Protein AF-A0A7J2YRR7-F1 (afdb_monomer)

Nearest PDB structures (foldseek):
  4fzb-assembly4_P  TM=6.331E-01  e=4.085E-02  Paramecium bursaria Chlorella virus 1
  4fzb-assembly1_D  TM=6.494E-01  e=2.734E-01  Paramecium bursaria Chlorella virus 1
  3wy7-assembly2_C  TM=3.948E-01  e=4.144E-01  Mycolicibacterium smegmatis MC2 155

Radius of gyration: 16.28 Å; Cα contacts (8 Å, |Δi|>4): 169; chains: 1; bounding box: 38×28×51 Å

Structure (mmCIF, N/CA/C/O backbone):
data_AF-A0A7J2YRR7-F1
#
_entry.id   AF-A0A7J2YRR7-F1
#
loop_
_atom_site.group_PDB
_atom_site.id
_atom_site.type_symbol
_atom_site.label_atom_id
_atom_site.label_alt_id
_atom_site.label_comp_id
_atom_site.label_asym_id
_atom_site.label_entity_id
_atom_site.label_seq_id
_atom_site.pdbx_PDB_ins_code
_atom_site.Cartn_x
_atom_site.Cartn_y
_atom_site.Cartn_z
_atom_site.occupancy
_atom_site.B_iso_or_equiv
_atom_site.auth_seq_id
_atom_site.auth_comp_id
_atom_site.auth_asym_id
_atom_site.auth_atom_id
_atom_site.pdbx_PDB_model_num
ATOM 1 N N . MET A 1 1 ? -5.768 -12.097 -30.760 1.00 80.81 1 MET A N 1
ATOM 2 C CA . MET A 1 1 ? -4.877 -11.901 -29.593 1.00 80.81 1 MET A CA 1
ATOM 3 C C . MET A 1 1 ? -5.439 -12.704 -28.423 1.00 80.81 1 MET A C 1
ATOM 5 O O . MET A 1 1 ? -6.639 -12.602 -28.204 1.00 80.81 1 MET A O 1
ATOM 9 N N . LYS A 1 2 ? -4.642 -13.536 -27.733 1.00 93.88 2 LYS A N 1
ATOM 10 C CA . LYS A 1 2 ? -5.091 -14.298 -26.547 1.00 93.88 2 LYS A CA 1
ATOM 11 C C . LYS A 1 2 ? -4.453 -13.690 -25.286 1.00 93.88 2 LYS A C 1
ATOM 13 O O . LYS A 1 2 ? -3.227 -13.615 -25.263 1.00 93.88 2 LYS A O 1
ATOM 18 N N . PRO A 1 3 ? -5.228 -13.232 -24.286 1.00 93.75 3 PRO A N 1
ATOM 19 C CA . PRO A 1 3 ? -4.669 -12.686 -23.052 1.00 93.75 3 PRO A CA 1
ATOM 20 C C . PRO A 1 3 ? -4.191 -13.800 -22.107 1.00 93.75 3 PRO A C 1
ATOM 22 O O . PRO A 1 3 ? -4.722 -14.911 -22.129 1.00 93.75 3 PRO A O 1
ATOM 25 N N . THR A 1 4 ? -3.225 -13.481 -21.245 1.00 95.31 4 THR A N 1
ATOM 26 C CA . THR A 1 4 ? -2.746 -14.343 -20.153 1.00 95.31 4 THR A CA 1
ATOM 27 C C . THR A 1 4 ? -2.669 -13.545 -18.856 1.00 95.31 4 THR A C 1
ATOM 29 O O . THR A 1 4 ? -2.409 -12.343 -18.882 1.00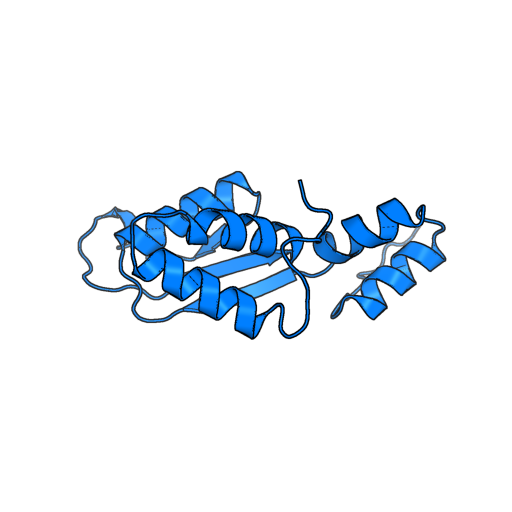 95.31 4 THR A O 1
ATOM 32 N N . VAL A 1 5 ? -2.869 -14.207 -17.716 1.00 95.56 5 VAL A N 1
ATOM 33 C CA . VAL A 1 5 ? -2.662 -13.586 -16.400 1.00 95.56 5 VAL A CA 1
ATOM 34 C C . VAL A 1 5 ? -1.163 -13.499 -16.120 1.00 95.56 5 VAL A C 1
ATOM 36 O O . VAL A 1 5 ? -0.458 -14.499 -16.236 1.00 95.56 5 VAL A O 1
ATOM 39 N N . LEU A 1 6 ? -0.688 -12.313 -15.735 1.00 95.06 6 LEU A N 1
ATOM 40 C CA . LEU A 1 6 ? 0.693 -12.081 -15.323 1.00 95.06 6 LEU A CA 1
ATOM 41 C C . LEU A 1 6 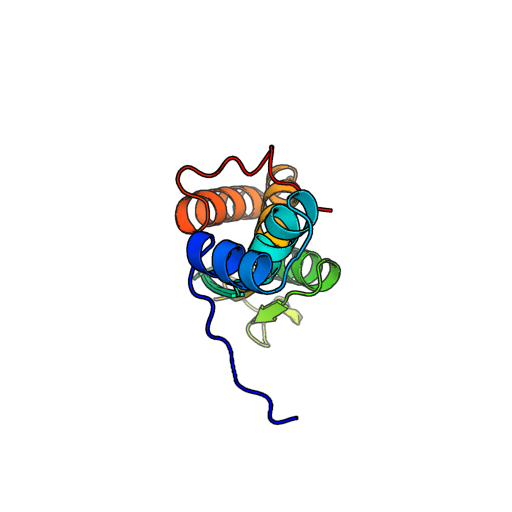? 0.755 -11.916 -13.800 1.00 95.06 6 LEU A C 1
ATOM 43 O O . LEU A 1 6 ? 0.254 -10.936 -13.251 1.00 95.06 6 LEU A O 1
ATOM 47 N N . ASN A 1 7 ? 1.362 -12.887 -13.118 1.00 95.00 7 ASN A N 1
ATOM 48 C CA . ASN A 1 7 ? 1.445 -12.921 -11.658 1.00 95.00 7 ASN A CA 1
ATOM 49 C C . ASN A 1 7 ? 2.723 -12.232 -11.169 1.00 95.00 7 ASN A C 1
ATOM 51 O O . ASN A 1 7 ? 3.775 -12.860 -11.065 1.00 95.00 7 ASN A O 1
ATOM 55 N N . ILE A 1 8 ? 2.631 -10.940 -10.859 1.00 95.44 8 ILE A N 1
ATOM 56 C CA . ILE A 1 8 ? 3.767 -10.139 -10.390 1.00 95.44 8 ILE A CA 1
ATOM 57 C C . ILE A 1 8 ? 3.834 -10.173 -8.862 1.00 95.44 8 ILE A C 1
ATOM 59 O O . ILE A 1 8 ? 2.942 -9.693 -8.161 1.00 95.44 8 ILE A O 1
ATOM 63 N N . THR A 1 9 ? 4.916 -10.740 -8.336 1.00 91.31 9 THR A N 1
ATOM 64 C CA . THR A 1 9 ? 5.106 -10.976 -6.900 1.00 91.31 9 THR A CA 1
ATOM 65 C C . THR A 1 9 ? 6.011 -9.956 -6.230 1.00 91.31 9 THR A C 1
ATOM 67 O O . THR A 1 9 ? 5.868 -9.742 -5.031 1.00 91.31 9 THR A O 1
ATOM 70 N N . ASP A 1 10 ? 6.904 -9.297 -6.964 1.00 93.06 10 ASP A N 1
ATOM 71 C CA . ASP A 1 10 ? 7.917 -8.390 -6.419 1.00 93.06 10 ASP A CA 1
ATOM 72 C C . ASP A 1 10 ? 8.344 -7.323 -7.441 1.00 93.06 10 ASP A C 1
ATOM 74 O O . ASP A 1 10 ? 7.969 -7.365 -8.616 1.00 93.06 10 ASP A O 1
ATOM 78 N N . LEU A 1 11 ? 9.096 -6.322 -6.964 1.00 92.75 11 LEU A N 1
ATOM 79 C CA . LEU A 1 11 ? 9.482 -5.150 -7.756 1.00 92.75 11 LEU A CA 1
ATOM 80 C C . LEU A 1 11 ? 10.429 -5.494 -8.902 1.00 92.75 11 LEU A C 1
ATOM 82 O O . LEU A 1 11 ? 10.292 -4.913 -9.976 1.00 92.75 11 LEU A O 1
ATOM 86 N N . ALA A 1 12 ? 11.345 -6.441 -8.702 1.00 93.88 12 ALA A N 1
ATOM 87 C CA . ALA A 1 12 ? 12.296 -6.835 -9.735 1.00 93.88 12 ALA A CA 1
ATOM 88 C C . ALA A 1 12 ? 11.572 -7.527 -10.898 1.00 93.88 12 ALA A C 1
ATOM 90 O O . ALA A 1 12 ? 11.816 -7.204 -12.066 1.00 93.88 12 ALA A O 1
ATOM 91 N N . HIS A 1 13 ? 10.619 -8.410 -10.590 1.00 95.88 13 HIS A N 1
ATOM 92 C CA . HIS A 1 13 ? 9.752 -9.030 -11.585 1.00 95.88 13 HIS A CA 1
ATOM 93 C C . HIS A 1 13 ? 8.903 -7.972 -12.310 1.00 95.88 13 HIS A C 1
ATOM 95 O O . HIS A 1 13 ? 8.881 -7.949 -13.539 1.00 95.88 13 HIS A O 1
ATOM 101 N N . ALA A 1 14 ? 8.289 -7.034 -11.580 1.00 96.88 14 ALA A N 1
ATOM 102 C CA . ALA A 1 14 ? 7.494 -5.958 -12.177 1.00 96.88 14 ALA A CA 1
ATOM 103 C C . ALA A 1 14 ? 8.307 -5.106 -13.168 1.00 96.88 14 ALA A C 1
ATOM 105 O O . ALA A 1 14 ? 7.881 -4.879 -14.301 1.00 96.88 14 ALA A O 1
ATOM 106 N N . GLN A 1 15 ? 9.497 -4.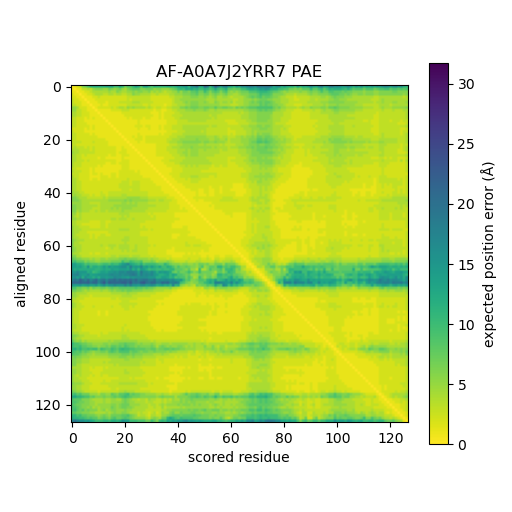660 -12.754 1.00 96.62 15 GLN A N 1
ATOM 107 C CA . GLN A 1 15 ? 10.405 -3.873 -13.589 1.00 96.62 15 GLN A CA 1
ATOM 108 C C . GLN A 1 15 ? 10.855 -4.655 -14.828 1.00 96.62 15 GLN A C 1
ATOM 110 O O . GLN A 1 15 ? 10.901 -4.092 -15.924 1.00 96.62 15 GLN A O 1
ATOM 115 N N . THR A 1 16 ? 11.146 -5.948 -14.666 1.00 97.38 16 THR A N 1
ATOM 116 C CA . THR A 1 16 ? 11.538 -6.838 -15.766 1.00 97.38 16 THR A CA 1
ATOM 117 C C . THR A 1 16 ? 10.437 -6.934 -16.821 1.00 97.38 16 THR A C 1
ATOM 119 O O . THR A 1 16 ? 10.703 -6.708 -18.001 1.00 97.38 16 THR A O 1
ATOM 122 N N . GLU A 1 17 ? 9.195 -7.204 -16.415 1.00 97.62 17 GLU A N 1
ATOM 123 C CA . GLU A 1 17 ? 8.061 -7.340 -17.341 1.00 97.62 17 GLU A CA 1
ATOM 124 C C . GLU A 1 17 ? 7.735 -6.031 -18.068 1.00 97.62 17 GLU A C 1
ATOM 126 O O . GLU A 1 17 ? 7.524 -6.029 -19.281 1.00 97.62 17 GLU A O 1
ATOM 131 N N . LEU A 1 18 ? 7.777 -4.900 -17.361 1.00 97.81 18 LEU A N 1
ATOM 132 C CA . LEU A 1 18 ? 7.565 -3.577 -17.959 1.00 97.81 18 LEU A CA 1
ATOM 133 C C . LEU A 1 18 ? 8.673 -3.215 -18.961 1.00 97.81 18 LEU A C 1
ATOM 135 O O . LEU A 1 18 ? 8.398 -2.682 -20.036 1.00 97.81 18 LEU A O 1
ATOM 139 N N . THR A 1 19 ? 9.927 -3.544 -18.644 1.00 97.81 19 THR A N 1
ATOM 140 C CA . THR A 1 19 ? 11.068 -3.283 -19.536 1.00 97.81 19 THR A CA 1
ATOM 141 C C . THR A 1 19 ? 11.002 -4.144 -20.797 1.00 97.81 19 THR A C 1
ATOM 143 O O . THR A 1 19 ? 11.272 -3.640 -21.886 1.00 97.81 19 THR A O 1
ATOM 146 N N . LYS A 1 20 ? 10.585 -5.415 -20.687 1.00 97.38 20 LYS A N 1
ATOM 147 C CA . LYS A 1 20 ? 10.446 -6.338 -21.833 1.00 97.38 20 LYS A CA 1
ATOM 148 C C . LYS A 1 20 ? 9.524 -5.807 -22.930 1.00 97.38 20 LYS A C 1
ATOM 150 O O . LYS A 1 20 ? 9.755 -6.094 -24.100 1.00 97.38 20 LYS A O 1
ATOM 155 N N . ILE A 1 21 ? 8.497 -5.041 -22.564 1.00 97.19 21 ILE A N 1
ATOM 156 C CA . ILE A 1 21 ? 7.547 -4.449 -23.517 1.00 97.19 21 ILE A CA 1
ATOM 157 C C . ILE A 1 21 ? 7.912 -3.009 -23.922 1.00 97.19 21 ILE A C 1
ATOM 159 O O . ILE A 1 21 ? 7.134 -2.352 -24.609 1.00 97.19 21 ILE A O 1
ATOM 163 N N . GLY A 1 22 ? 9.081 -2.508 -23.505 1.00 97.56 22 GLY A N 1
ATOM 164 C CA . GLY A 1 22 ? 9.596 -1.200 -23.912 1.00 97.56 22 GLY A CA 1
ATOM 165 C C . GLY A 1 22 ? 9.012 -0.003 -23.155 1.00 97.56 22 GLY A C 1
ATOM 166 O O . GLY A 1 22 ? 9.001 1.102 -23.698 1.00 97.56 22 GLY A O 1
ATOM 167 N N . VAL A 1 23 ? 8.525 -0.177 -21.918 1.00 97.94 23 VAL A N 1
ATOM 168 C CA . VAL A 1 23 ? 8.116 0.969 -21.084 1.00 97.94 23 VAL A CA 1
ATOM 169 C C . VAL A 1 23 ? 9.326 1.870 -20.809 1.00 97.94 23 VAL A C 1
ATOM 171 O O . VAL A 1 23 ? 10.415 1.397 -20.485 1.00 97.94 23 VAL A O 1
ATOM 174 N N . HIS A 1 24 ? 9.132 3.189 -20.919 1.00 97.44 24 HIS A N 1
ATOM 175 C CA . HIS A 1 24 ? 10.170 4.182 -20.634 1.00 97.44 24 HIS A CA 1
ATOM 176 C C . HIS A 1 24 ? 10.753 3.991 -19.216 1.00 97.44 24 HIS A C 1
ATOM 178 O O . HIS A 1 24 ? 9.966 3.800 -18.286 1.00 97.44 24 HIS A O 1
ATOM 184 N N . PRO A 1 25 ? 12.076 4.135 -18.988 1.00 94.75 25 PRO A N 1
ATOM 185 C CA . PRO A 1 25 ? 12.707 3.847 -17.693 1.00 94.75 25 PRO A CA 1
ATOM 186 C C . PRO A 1 25 ? 12.034 4.515 -16.485 1.00 94.75 25 PRO A C 1
ATOM 188 O O . PRO A 1 25 ? 11.770 3.865 -15.474 1.00 94.75 25 PRO A O 1
ATOM 191 N N . THR A 1 26 ? 11.672 5.796 -16.602 1.00 93.19 26 THR A N 1
ATOM 192 C CA . THR A 1 26 ? 10.922 6.513 -15.556 1.00 93.19 26 THR A CA 1
ATOM 193 C C . THR A 1 26 ? 9.548 5.886 -15.309 1.00 93.19 26 THR A C 1
ATOM 195 O O . THR A 1 26 ? 9.147 5.694 -14.163 1.00 93.19 26 THR A O 1
ATOM 198 N N . GLY A 1 27 ? 8.838 5.522 -16.381 1.00 95.12 27 GLY A N 1
ATOM 199 C CA . GLY A 1 27 ? 7.538 4.859 -16.303 1.00 95.12 27 GLY A CA 1
ATOM 200 C C . GLY A 1 27 ? 7.636 3.491 -15.636 1.00 95.12 27 GLY A C 1
ATOM 201 O O . GLY A 1 27 ? 6.793 3.171 -14.803 1.00 95.12 27 GLY A O 1
ATOM 202 N N . THR A 1 28 ? 8.699 2.733 -15.913 1.00 96.12 28 THR A N 1
ATOM 203 C CA . THR A 1 28 ? 8.966 1.434 -15.286 1.00 96.12 28 THR A CA 1
ATOM 204 C C . THR A 1 28 ? 9.054 1.550 -13.766 1.00 96.12 28 THR A C 1
ATOM 206 O O . THR A 1 28 ? 8.411 0.774 -13.064 1.00 96.12 28 THR A O 1
ATOM 209 N N . GLN A 1 29 ? 9.768 2.553 -13.243 1.00 92.19 29 GLN A N 1
ATOM 210 C CA . GLN A 1 29 ? 9.887 2.766 -11.793 1.00 92.19 29 GLN A CA 1
ATOM 211 C C . GLN A 1 29 ? 8.532 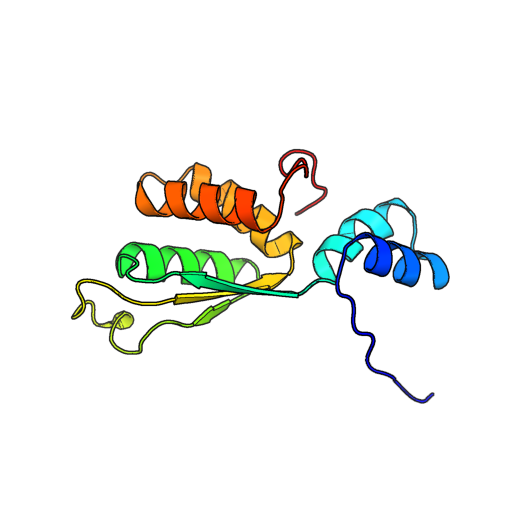3.058 -11.130 1.00 92.19 29 GLN A C 1
ATOM 213 O O . GLN A 1 29 ? 8.192 2.481 -10.099 1.00 92.19 29 GLN A O 1
ATOM 218 N N . ILE A 1 30 ? 7.726 3.916 -11.753 1.00 94.31 30 ILE A N 1
ATOM 219 C CA . ILE A 1 30 ? 6.400 4.298 -11.251 1.00 94.31 30 ILE A CA 1
ATOM 220 C C . ILE A 1 30 ? 5.422 3.117 -11.332 1.00 94.31 30 ILE A C 1
ATOM 222 O O . ILE A 1 30 ? 4.673 2.842 -10.391 1.00 94.31 30 ILE A O 1
ATOM 226 N N . MET A 1 31 ? 5.364 2.448 -12.484 1.00 96.12 31 MET A N 1
ATOM 227 C CA . MET A 1 31 ? 4.381 1.399 -12.758 1.00 96.12 31 MET A CA 1
ATOM 228 C C . MET A 1 31 ? 4.697 0.109 -12.003 1.00 96.12 31 MET A C 1
ATOM 230 O O . MET A 1 31 ? 3.763 -0.592 -11.617 1.00 96.12 31 MET A O 1
ATOM 234 N N . ALA A 1 32 ? 5.971 -0.169 -11.706 1.00 96.25 32 ALA A N 1
ATOM 235 C CA . ALA A 1 32 ? 6.361 -1.329 -10.909 1.00 96.25 32 ALA A CA 1
ATOM 236 C C . ALA A 1 32 ? 5.678 -1.341 -9.530 1.00 96.25 32 ALA A C 1
ATOM 238 O O . ALA A 1 32 ? 5.176 -2.376 -9.095 1.00 96.25 32 ALA A O 1
ATOM 239 N N . LEU A 1 33 ? 5.555 -0.178 -8.878 1.00 96.25 33 LEU A N 1
ATOM 240 C CA . LEU A 1 33 ? 4.850 -0.043 -7.595 1.00 96.25 33 LEU A CA 1
ATOM 241 C C . LEU A 1 33 ? 3.337 -0.296 -7.710 1.00 96.25 33 LEU A C 1
ATOM 243 O O . LEU A 1 33 ? 2.696 -0.704 -6.742 1.00 96.25 33 LEU A O 1
ATOM 247 N N . LYS A 1 34 ? 2.749 -0.055 -8.885 1.00 96.44 34 LYS A N 1
ATOM 248 C CA . LYS A 1 34 ? 1.314 -0.266 -9.148 1.00 96.44 34 LYS A CA 1
ATOM 249 C C . LYS A 1 34 ? 0.995 -1.715 -9.516 1.00 96.44 34 LYS A C 1
ATOM 251 O O . LYS A 1 34 ? -0.150 -2.132 -9.376 1.00 96.44 34 LYS A O 1
ATOM 256 N N . ALA A 1 35 ? 1.997 -2.470 -9.960 1.00 96.88 35 ALA A N 1
ATOM 257 C CA . ALA A 1 35 ? 1.857 -3.840 -10.439 1.00 96.88 35 ALA A CA 1
ATOM 258 C C . ALA A 1 35 ? 1.758 -4.892 -9.318 1.00 96.88 35 ALA A C 1
ATOM 260 O O . ALA A 1 35 ? 1.436 -6.045 -9.585 1.00 96.88 35 ALA A O 1
ATOM 261 N N . ILE A 1 36 ? 2.040 -4.513 -8.069 1.00 96.00 36 ILE A N 1
ATOM 262 C CA . ILE A 1 36 ? 2.132 -5.444 -6.941 1.00 96.00 36 ILE A CA 1
ATOM 263 C C . ILE A 1 36 ? 1.016 -5.149 -5.951 1.00 96.00 36 ILE A C 1
ATOM 265 O O . ILE A 1 36 ? 1.060 -4.131 -5.264 1.00 96.00 36 ILE A O 1
ATOM 269 N N . HIS A 1 37 ? 0.053 -6.064 -5.847 1.00 96.62 37 HIS A N 1
ATOM 270 C CA . HIS A 1 37 ? -1.038 -5.995 -4.878 1.00 96.62 37 HIS A CA 1
ATOM 271 C C . HIS A 1 37 ? -0.684 -6.725 -3.574 1.00 96.62 37 HIS A C 1
ATOM 273 O O . HIS A 1 37 ? -0.023 -7.773 -3.583 1.00 96.62 37 HIS A O 1
ATOM 279 N N . ARG A 1 38 ? -1.135 -6.185 -2.439 1.00 97.12 38 ARG A N 1
ATOM 280 C CA . ARG A 1 38 ? -0.984 -6.778 -1.106 1.00 97.12 38 ARG A CA 1
ATOM 281 C C . ARG A 1 38 ? -2.269 -6.654 -0.302 1.00 97.12 38 ARG A C 1
ATOM 283 O O . ARG A 1 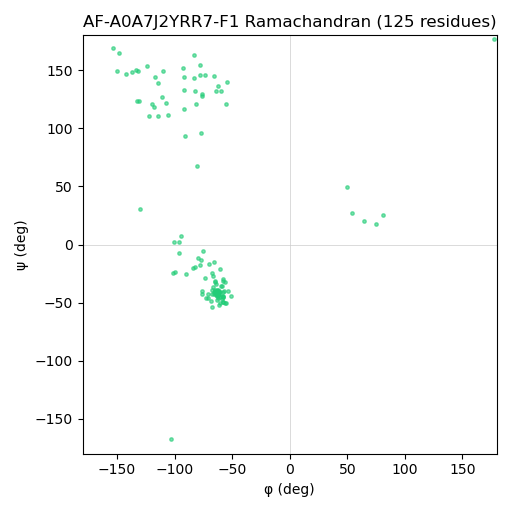38 ? -3.012 -5.690 -0.446 1.00 97.12 38 ARG A O 1
ATOM 290 N N . ASN A 1 39 ? -2.475 -7.652 0.553 1.00 98.06 39 ASN A N 1
ATOM 291 C CA . ASN A 1 39 ? -3.523 -7.691 1.562 1.00 98.06 39 ASN A CA 1
ATOM 292 C C . ASN A 1 39 ? -2.833 -7.762 2.926 1.00 98.06 39 ASN A C 1
ATOM 294 O O . ASN A 1 39 ? -2.096 -8.715 3.181 1.00 98.06 39 ASN A O 1
ATOM 298 N N . VAL A 1 40 ? -3.043 -6.767 3.787 1.00 98.38 40 VAL A N 1
ATOM 299 C CA . VAL A 1 40 ? -2.418 -6.693 5.117 1.00 98.38 40 VAL A CA 1
ATOM 300 C C . VAL A 1 40 ? -3.500 -6.684 6.184 1.00 98.38 40 VAL A C 1
ATOM 302 O O . VAL A 1 40 ? -4.350 -5.794 6.202 1.00 98.38 40 VAL A O 1
ATOM 305 N N . LYS A 1 41 ? -3.460 -7.674 7.078 1.00 98.31 41 LYS A N 1
ATOM 306 C CA . LYS A 1 41 ? -4.400 -7.800 8.190 1.00 98.31 41 LYS A CA 1
ATOM 307 C C . LYS A 1 41 ? -3.851 -7.111 9.439 1.00 98.31 41 LYS A C 1
ATOM 309 O O . LYS A 1 41 ? -2.714 -7.362 9.827 1.00 98.31 41 LYS A O 1
ATOM 314 N N . PHE A 1 42 ? -4.694 -6.321 10.094 1.00 97.62 42 PHE A N 1
ATOM 315 C CA . PHE A 1 42 ? -4.477 -5.840 11.457 1.00 97.62 42 PHE A CA 1
ATOM 316 C C . PHE A 1 42 ? -5.584 -6.375 12.359 1.00 97.62 42 PHE A C 1
ATOM 318 O O . PHE A 1 42 ? -6.733 -6.504 11.930 1.00 97.62 42 PHE A O 1
ATOM 325 N N . GLN A 1 43 ? -5.226 -6.695 13.598 1.00 95.50 43 GLN A N 1
ATOM 326 C CA . GLN A 1 43 ? -6.165 -7.177 14.605 1.00 95.50 43 GLN A CA 1
ATOM 327 C C . GLN A 1 43 ? -6.379 -6.131 15.685 1.00 95.50 43 GLN A C 1
ATOM 329 O O . GLN A 1 43 ? -5.462 -5.367 15.986 1.00 95.50 43 GLN A O 1
ATOM 334 N N . ALA A 1 44 ? -7.578 -6.126 16.266 1.00 93.75 44 ALA A N 1
ATOM 335 C CA . ALA A 1 44 ? -7.932 -5.257 17.387 1.00 93.75 44 ALA A CA 1
ATOM 336 C C . ALA A 1 44 ? -7.576 -3.766 17.165 1.00 93.75 44 ALA A C 1
ATOM 338 O O . ALA A 1 44 ? -6.971 -3.105 18.015 1.00 93.75 44 ALA A O 1
ATOM 339 N N . VAL A 1 45 ? -7.975 -3.222 16.015 1.00 94.75 45 VAL A N 1
ATOM 340 C CA . VAL A 1 45 ? -7.846 -1.800 15.672 1.00 94.75 45 VAL A CA 1
ATOM 341 C C . VAL A 1 45 ? -9.009 -1.016 16.274 1.00 94.75 45 VAL A C 1
ATOM 343 O O . VAL A 1 45 ? -10.136 -1.509 16.333 1.00 94.75 45 VAL A O 1
ATOM 346 N N . ASP A 1 46 ? -8.750 0.210 16.728 1.00 93.00 46 ASP A N 1
ATOM 347 C CA . ASP A 1 46 ? -9.814 1.137 17.119 1.00 93.00 46 ASP A CA 1
ATOM 348 C C . ASP A 1 46 ? -10.766 1.429 15.930 1.00 93.00 46 ASP A C 1
ATOM 350 O O . ASP A 1 46 ? -10.292 1.738 14.831 1.00 93.00 46 ASP A O 1
ATOM 354 N N . PRO A 1 47 ? -12.099 1.365 16.104 1.00 93.44 47 PRO A N 1
ATOM 355 C CA . PRO A 1 47 ? -13.054 1.595 15.016 1.00 93.44 47 PRO A CA 1
ATOM 356 C C . PRO A 1 47 ? -12.943 2.963 14.328 1.00 93.44 47 PRO A C 1
ATOM 358 O O . PRO A 1 47 ? -13.209 3.065 13.127 1.00 93.44 47 PRO A O 1
ATOM 361 N N . LYS A 1 48 ? -12.539 4.029 15.035 1.00 92.31 48 LYS A N 1
ATOM 362 C CA . LYS A 1 48 ? -12.339 5.351 14.413 1.00 92.31 48 LYS A CA 1
ATOM 363 C C . LYS A 1 48 ? -11.109 5.320 13.517 1.00 92.31 48 LYS A C 1
ATOM 365 O O . LYS A 1 48 ? -11.197 5.741 12.365 1.00 92.31 48 LYS A O 1
ATOM 370 N N . THR A 1 49 ? -10.005 4.753 14.000 1.00 94.88 49 THR A N 1
ATOM 371 C CA . THR A 1 49 ? -8.794 4.530 13.195 1.00 94.88 49 THR A CA 1
ATOM 372 C C . THR A 1 49 ? -9.088 3.666 11.969 1.00 94.88 49 THR A C 1
ATOM 374 O O . THR A 1 49 ? -8.696 4.014 10.856 1.00 94.88 49 THR A O 1
ATOM 377 N N . ALA A 1 50 ? -9.846 2.582 12.137 1.00 95.56 50 ALA A N 1
ATOM 378 C CA . ALA A 1 50 ? -10.268 1.711 11.045 1.00 95.56 50 ALA A CA 1
ATOM 379 C C . ALA A 1 50 ? -11.052 2.473 9.958 1.00 95.56 50 ALA A C 1
ATOM 381 O O . ALA A 1 50 ? -10.760 2.340 8.766 1.00 95.56 50 ALA A O 1
ATOM 382 N N . ASN A 1 51 ? -11.994 3.329 10.367 1.00 94.75 51 ASN A N 1
ATOM 383 C CA . ASN A 1 51 ? -12.742 4.191 9.453 1.00 94.75 51 ASN A CA 1
ATOM 384 C C . ASN A 1 51 ? -11.847 5.234 8.763 1.00 94.75 51 ASN A C 1
ATOM 386 O O . ASN A 1 51 ? -11.984 5.435 7.558 1.00 94.75 51 ASN A O 1
ATOM 390 N N . ILE A 1 52 ? -10.899 5.855 9.475 1.00 95.62 52 ILE A N 1
ATOM 391 C CA . ILE A 1 52 ? -9.926 6.785 8.874 1.00 95.62 52 ILE A CA 1
ATOM 392 C C . ILE A 1 52 ? -9.137 6.076 7.769 1.00 95.62 52 ILE A C 1
ATOM 394 O O . ILE A 1 52 ? -9.074 6.569 6.644 1.00 95.62 52 ILE A O 1
ATOM 398 N N . ILE A 1 53 ? -8.589 4.891 8.048 1.00 97.06 53 ILE A N 1
ATOM 399 C CA . ILE A 1 53 ? -7.797 4.135 7.066 1.00 97.06 53 ILE A CA 1
ATOM 400 C C . ILE A 1 53 ? -8.660 3.736 5.868 1.00 97.06 53 ILE A C 1
ATOM 402 O O . ILE A 1 53 ? -8.199 3.848 4.733 1.00 97.06 53 ILE A O 1
ATOM 406 N N . LYS A 1 54 ? -9.916 3.325 6.089 1.00 97.31 54 LYS A N 1
ATOM 407 C CA . LYS A 1 54 ? -10.870 3.045 5.004 1.00 97.31 54 LYS A CA 1
ATOM 408 C C . LYS A 1 54 ? -11.046 4.259 4.092 1.00 97.31 54 LYS A C 1
ATOM 410 O O . LYS A 1 54 ? -10.900 4.117 2.881 1.00 97.31 54 LYS A O 1
ATOM 415 N N . GLN A 1 55 ? -11.305 5.442 4.646 1.00 96.94 55 GLN A N 1
ATOM 416 C CA . GLN A 1 55 ? -11.480 6.665 3.851 1.00 96.94 55 GLN A CA 1
ATOM 417 C C . GLN A 1 55 ? -10.194 7.061 3.104 1.00 96.94 55 GLN A C 1
ATOM 419 O O . GLN A 1 55 ? -10.223 7.408 1.918 1.00 96.94 55 GLN A O 1
ATOM 424 N N . GLU A 1 56 ? -9.040 6.947 3.760 1.00 97.31 56 GLU A N 1
ATOM 425 C CA . GLU A 1 56 ? -7.747 7.224 3.131 1.00 97.31 56 GLU A CA 1
ATOM 426 C C . GLU A 1 56 ? -7.438 6.225 2.000 1.00 97.31 56 GLU A C 1
ATOM 428 O O . GLU A 1 56 ? -6.948 6.619 0.941 1.00 97.31 56 GLU A O 1
ATOM 433 N N . MET A 1 57 ? -7.768 4.944 2.157 1.00 97.75 57 MET A N 1
ATOM 434 C CA . MET A 1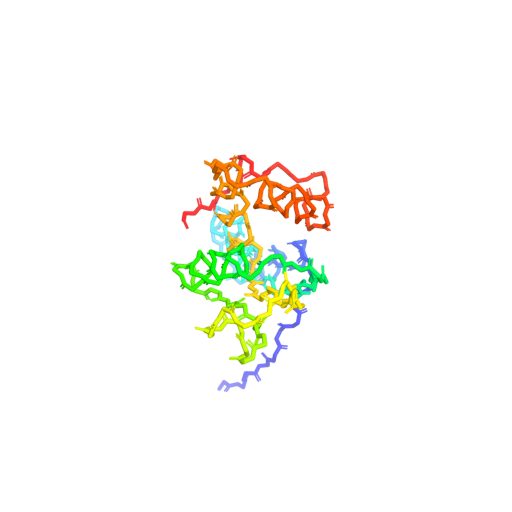 57 ? -7.564 3.946 1.103 1.00 97.75 57 MET A CA 1
ATOM 435 C C . MET A 1 57 ? -8.525 4.113 -0.072 1.00 97.75 57 MET A C 1
ATOM 437 O O . MET A 1 57 ? -8.071 4.080 -1.219 1.00 97.75 57 MET A O 1
ATOM 441 N N . LEU A 1 58 ? -9.810 4.377 0.188 1.00 97.88 58 LEU A N 1
ATOM 442 C CA . LEU A 1 58 ? -10.805 4.620 -0.862 1.00 97.88 58 LEU A CA 1
ATOM 443 C C . LEU A 1 58 ? -10.410 5.806 -1.749 1.00 97.88 58 LEU A C 1
ATOM 445 O O . LEU A 1 58 ? -10.432 5.697 -2.974 1.00 97.88 58 LEU A O 1
ATOM 449 N N . SER A 1 59 ? -9.949 6.912 -1.155 1.00 96.94 59 SER A N 1
ATOM 450 C CA . SER A 1 59 ? -9.485 8.084 -1.920 1.00 96.94 59 SER A CA 1
ATOM 451 C C . SER A 1 59 ? -8.227 7.821 -2.765 1.00 96.94 59 SER A C 1
ATOM 453 O O . SER A 1 59 ? -7.918 8.589 -3.677 1.00 96.94 59 SER A O 1
ATOM 455 N N . ARG A 1 60 ? -7.505 6.721 -2.506 1.00 96.81 60 ARG A N 1
ATOM 456 C CA . ARG A 1 60 ? -6.328 6.273 -3.275 1.00 96.81 60 ARG A CA 1
ATOM 457 C C . ARG A 1 60 ? -6.653 5.144 -4.258 1.00 96.81 60 ARG A C 1
ATOM 459 O O . ARG A 1 60 ? -5.747 4.671 -4.947 1.00 96.81 60 ARG A O 1
ATOM 466 N N . GLY A 1 61 ? -7.917 4.723 -4.344 1.00 96.69 61 GLY A N 1
ATOM 467 C CA . GLY A 1 61 ? -8.376 3.628 -5.201 1.00 96.69 61 GLY A CA 1
ATOM 468 C C . GLY A 1 61 ? -8.005 2.232 -4.692 1.00 96.69 61 GLY A C 1
ATOM 469 O O . GLY A 1 61 ? -7.961 1.295 -5.485 1.00 96.69 61 GLY A O 1
ATOM 470 N N . GLY A 1 62 ? -7.649 2.104 -3.414 1.00 97.62 62 GLY A N 1
ATOM 471 C CA . GLY A 1 62 ? -7.567 0.814 -2.732 1.00 97.62 62 GLY A CA 1
ATOM 472 C C . GLY A 1 62 ? -8.780 0.626 -1.825 1.00 97.62 62 GLY A C 1
ATOM 473 O O . GLY A 1 62 ? -9.742 1.391 -1.907 1.00 97.62 62 GLY A O 1
ATOM 474 N N . ASP A 1 63 ? -8.739 -0.371 -0.944 1.00 98.12 63 ASP A N 1
ATOM 475 C CA . ASP A 1 63 ? -9.862 -0.634 -0.049 1.00 98.12 63 ASP A CA 1
ATOM 476 C C . ASP A 1 63 ? -9.439 -1.208 1.314 1.00 98.12 63 ASP A C 1
ATOM 478 O O . ASP A 1 63 ? -8.305 -1.643 1.510 1.00 98.12 63 ASP A O 1
ATOM 482 N N . VAL A 1 64 ? -10.355 -1.188 2.282 1.00 98.12 64 VAL A N 1
ATOM 483 C CA . VAL A 1 64 ? -10.190 -1.825 3.594 1.00 98.12 64 VAL A CA 1
ATOM 484 C C . VAL A 1 64 ? -11.436 -2.636 3.932 1.00 98.12 64 VAL A C 1
ATOM 486 O O . VAL A 1 64 ? -12.540 -2.098 3.979 1.00 98.12 64 VAL A O 1
ATOM 489 N N . ALA A 1 65 ? -11.292 -3.928 4.204 1.00 97.31 65 ALA A N 1
ATOM 490 C CA . ALA A 1 65 ? -12.382 -4.722 4.756 1.00 97.31 65 ALA A CA 1
ATOM 491 C C . ALA A 1 65 ? -12.541 -4.400 6.249 1.00 97.31 65 ALA A C 1
ATOM 493 O O . ALA A 1 65 ? -11.564 -4.463 6.996 1.00 97.31 65 ALA A O 1
ATOM 494 N N . LEU A 1 66 ? -13.764 -4.062 6.659 1.00 93.81 66 LEU A N 1
ATOM 495 C CA . LEU A 1 66 ? -14.153 -3.750 8.036 1.00 93.81 66 LEU A CA 1
ATOM 496 C C . LEU A 1 66 ? -15.298 -4.679 8.460 1.00 93.81 66 LEU A C 1
ATOM 498 O O . LEU A 1 66 ? -16.078 -5.111 7.608 1.00 93.81 66 LEU A O 1
ATOM 502 N N . ALA A 1 67 ? -15.448 -4.942 9.760 1.00 89.06 67 ALA A N 1
ATOM 503 C CA . ALA A 1 67 ? -16.657 -5.588 10.267 1.00 89.06 67 ALA A CA 1
ATOM 504 C C . ALA A 1 67 ? -17.882 -4.672 10.073 1.00 89.06 67 ALA A C 1
ATOM 506 O O . ALA A 1 67 ? -17.788 -3.451 10.206 1.00 89.06 67 ALA A O 1
ATOM 507 N N . GLY A 1 68 ? -19.054 -5.252 9.788 1.00 82.38 68 GLY A N 1
ATOM 508 C CA . GLY A 1 68 ? -20.285 -4.481 9.547 1.00 82.38 68 GLY A CA 1
ATOM 509 C C . GLY A 1 68 ? -20.735 -3.624 10.740 1.00 82.38 68 GLY A C 1
ATOM 510 O O . GLY A 1 68 ? -21.451 -2.642 10.562 1.00 82.38 68 GLY A O 1
ATOM 511 N N . THR A 1 69 ? -20.281 -3.958 11.948 1.00 80.31 69 THR A N 1
ATOM 512 C CA . THR A 1 69 ? -20.562 -3.233 13.195 1.00 80.31 69 THR A CA 1
ATOM 513 C C . THR A 1 69 ? -19.732 -1.953 13.357 1.00 80.31 69 THR A C 1
ATOM 515 O O . THR A 1 69 ? -20.133 -1.047 14.087 1.00 80.31 69 THR A O 1
ATOM 518 N N . VAL A 1 70 ? -18.634 -1.791 12.606 1.00 80.25 70 VAL A N 1
ATOM 519 C CA . VAL A 1 70 ? -17.740 -0.616 12.687 1.00 80.25 70 VAL A CA 1
ATOM 520 C C . VAL A 1 70 ? -18.441 0.682 12.280 1.00 80.25 70 VAL A C 1
ATOM 522 O O . VAL A 1 70 ? -18.181 1.731 12.866 1.00 80.25 70 VAL A O 1
ATOM 525 N N . GLY A 1 71 ? -19.368 0.622 11.320 1.00 71.88 71 GLY A N 1
ATOM 526 C CA . GLY A 1 71 ? -20.156 1.786 10.899 1.00 71.88 71 GLY A CA 1
ATOM 527 C C . GLY A 1 71 ? -21.177 2.258 11.941 1.00 71.88 71 GLY A C 1
ATOM 528 O O . GLY A 1 71 ? -21.660 3.383 11.851 1.00 71.88 71 GLY A O 1
ATOM 529 N N . LYS A 1 72 ? -21.491 1.415 12.932 1.00 75.62 72 LYS A N 1
ATOM 530 C CA . LYS A 1 72 ? -22.434 1.723 14.016 1.00 75.62 72 LYS A CA 1
ATOM 531 C C . LYS A 1 72 ? -21.747 2.217 15.291 1.00 75.62 72 LYS A C 1
ATOM 533 O O . LYS A 1 72 ? -22.434 2.631 16.214 1.00 75.62 72 LYS A O 1
ATOM 538 N N . PHE A 1 73 ? -20.411 2.180 15.344 1.00 73.75 73 PHE A N 1
ATOM 539 C CA . PHE A 1 73 ? -19.612 2.510 16.535 1.00 73.75 73 PHE A CA 1
ATOM 540 C C . PHE A 1 73 ? -20.005 1.712 17.796 1.00 73.75 73 PHE A C 1
ATOM 542 O O . PHE A 1 73 ? -19.800 2.176 18.913 1.00 73.75 73 PHE A O 1
ATOM 549 N N . GLU A 1 74 ? -20.560 0.511 17.615 1.00 74.50 74 GLU A N 1
ATOM 550 C CA . GLU A 1 74 ? -20.988 -0.379 18.707 1.00 74.50 74 GLU A CA 1
ATOM 551 C C . GLU A 1 74 ? -19.817 -1.199 19.284 1.00 74.50 74 GLU A C 1
ATOM 553 O O . GLU A 1 74 ? -19.893 -1.688 20.407 1.00 74.50 74 GLU A O 1
ATOM 558 N N . GLU A 1 75 ? -18.718 -1.328 18.534 1.00 71.88 75 GLU A N 1
ATOM 559 C CA . GLU A 1 75 ? -17.540 -2.111 18.918 1.00 71.88 75 GLU A CA 1
ATOM 560 C C . GLU A 1 75 ? -16.487 -1.268 19.637 1.00 71.88 75 GLU A C 1
ATOM 562 O O . GLU A 1 75 ? -16.305 -0.086 19.347 1.00 71.88 75 GLU A O 1
ATOM 567 N N . THR A 1 76 ? -15.700 -1.905 20.504 1.00 80.56 76 THR A N 1
ATOM 568 C CA . THR A 1 76 ? -14.491 -1.287 21.077 1.00 80.56 76 THR A CA 1
ATOM 569 C C . THR A 1 76 ? -13.246 -1.552 20.231 1.00 80.56 76 THR A C 1
ATOM 571 O O . THR A 1 76 ? -12.303 -0.760 20.276 1.00 80.56 76 THR A O 1
ATOM 574 N N . LYS A 1 77 ? -13.230 -2.645 19.452 1.00 90.56 77 LYS A N 1
ATOM 575 C CA . LYS A 1 77 ? -12.110 -3.099 18.614 1.00 90.56 77 LYS A CA 1
ATOM 576 C C . LYS A 1 77 ? -12.608 -3.861 17.381 1.00 90.56 77 LYS A C 1
ATOM 578 O O . LYS A 1 77 ? -13.630 -4.530 17.443 1.00 90.56 77 LYS A O 1
ATOM 583 N N . THR A 1 78 ? -11.869 -3.793 16.274 1.00 93.44 78 THR A N 1
ATOM 584 C CA . THR A 1 78 ? -12.184 -4.516 15.028 1.00 93.44 78 THR A CA 1
ATOM 585 C C . THR A 1 78 ? -10.926 -5.038 14.341 1.00 93.44 78 THR A C 1
ATOM 587 O O . THR A 1 78 ? -9.883 -4.388 14.345 1.00 93.44 78 THR A O 1
ATOM 590 N N . ASP A 1 79 ? -11.033 -6.187 13.683 1.00 95.12 79 ASP A N 1
ATOM 591 C CA . ASP A 1 79 ? -10.041 -6.615 12.696 1.00 95.12 79 ASP A CA 1
ATOM 592 C C . ASP A 1 79 ? -10.279 -5.859 11.380 1.00 95.12 79 ASP A C 1
ATOM 594 O O . ASP A 1 79 ? -11.427 -5.573 11.022 1.00 95.12 79 ASP A O 1
ATOM 598 N N . ILE A 1 80 ? -9.201 -5.543 10.657 1.00 97.06 80 ILE A N 1
ATOM 599 C CA . ILE A 1 80 ? -9.268 -4.916 9.331 1.00 97.06 80 ILE A CA 1
ATOM 600 C C . ILE A 1 80 ? -8.327 -5.612 8.347 1.00 97.06 80 ILE A C 1
ATOM 602 O O . ILE A 1 80 ? -7.271 -6.115 8.738 1.00 97.06 80 ILE A O 1
ATOM 606 N N . ILE A 1 81 ? -8.680 -5.609 7.060 1.00 98.50 81 ILE A N 1
ATOM 607 C CA . ILE A 1 81 ? -7.782 -6.039 5.976 1.00 98.50 81 ILE A CA 1
ATOM 608 C C . ILE A 1 81 ? -7.621 -4.882 5.003 1.00 98.50 81 ILE A C 1
ATOM 610 O O . ILE A 1 81 ? -8.560 -4.539 4.294 1.00 98.50 81 ILE A O 1
ATOM 614 N N . ILE A 1 82 ? -6.432 -4.291 4.961 1.00 98.56 82 ILE A N 1
ATOM 615 C CA . ILE A 1 82 ? -6.076 -3.249 3.998 1.00 98.56 82 ILE A CA 1
ATOM 616 C C . ILE A 1 82 ? -5.681 -3.936 2.690 1.00 98.56 82 ILE A C 1
ATOM 618 O O . ILE A 1 82 ? -4.898 -4.885 2.725 1.00 98.56 82 ILE A O 1
ATOM 622 N N . MET A 1 83 ? -6.208 -3.470 1.561 1.00 98.62 83 MET A N 1
ATOM 623 C CA . MET A 1 83 ? -6.025 -4.051 0.230 1.00 98.62 83 MET A CA 1
ATOM 624 C C . MET A 1 83 ? -5.618 -2.956 -0.756 1.00 98.62 83 MET A C 1
ATOM 626 O O . MET A 1 83 ? -6.318 -1.953 -0.909 1.00 98.62 83 MET A O 1
ATOM 630 N N . GLY A 1 84 ? -4.486 -3.130 -1.430 1.00 98.06 84 GLY A N 1
ATOM 631 C CA . GLY A 1 84 ? -4.040 -2.177 -2.443 1.00 98.06 84 GLY A CA 1
ATOM 632 C C . GLY A 1 84 ? -2.691 -2.520 -3.054 1.00 98.06 84 GLY A C 1
ATOM 633 O O . GLY A 1 84 ? -2.029 -3.486 -2.667 1.00 98.06 84 GLY A O 1
ATOM 634 N N . ASN A 1 85 ? -2.268 -1.715 -4.025 1.00 97.56 85 ASN A N 1
ATOM 635 C CA . ASN A 1 85 ? -0.922 -1.802 -4.583 1.00 97.56 85 ASN A CA 1
ATOM 636 C C . ASN A 1 85 ? 0.112 -1.036 -3.742 1.00 97.56 85 ASN A C 1
ATOM 638 O O . ASN A 1 85 ? -0.237 -0.183 -2.922 1.00 97.56 85 ASN A O 1
ATOM 642 N N . LEU A 1 86 ? 1.401 -1.318 -3.946 1.00 96.94 86 LEU A N 1
ATOM 643 C CA . LEU A 1 86 ? 2.471 -0.678 -3.171 1.00 96.94 86 LEU A CA 1
ATOM 644 C C . LEU A 1 86 ? 2.469 0.854 -3.300 1.00 96.94 86 LEU A C 1
ATOM 646 O O . LEU A 1 86 ? 2.709 1.539 -2.308 1.00 96.94 86 LEU A O 1
ATOM 650 N N . ALA A 1 87 ? 2.132 1.412 -4.469 1.00 97.25 87 ALA A N 1
ATOM 651 C CA . ALA A 1 87 ? 2.026 2.866 -4.628 1.00 97.25 87 ALA A CA 1
ATOM 652 C C . ALA A 1 87 ? 0.940 3.475 -3.717 1.00 97.25 87 ALA A C 1
ATOM 654 O O . ALA A 1 87 ? 1.149 4.532 -3.117 1.00 97.25 87 ALA A O 1
ATOM 655 N N . GLN A 1 88 ? -0.202 2.800 -3.565 1.00 98.00 88 GLN A N 1
ATOM 656 C CA . GLN A 1 88 ? -1.276 3.213 -2.655 1.00 98.00 88 GLN A CA 1
ATOM 657 C C . GLN A 1 88 ? -0.837 3.129 -1.192 1.00 98.00 88 GLN A C 1
ATOM 659 O O . GLN A 1 88 ? -1.076 4.074 -0.439 1.00 98.00 88 GLN A O 1
ATOM 664 N N . TYR A 1 89 ? -0.136 2.058 -0.806 1.00 98.00 89 TYR A N 1
ATOM 665 C CA . TYR A 1 89 ? 0.409 1.924 0.547 1.00 98.00 89 TYR A CA 1
ATOM 666 C C . TYR A 1 89 ? 1.409 3.027 0.889 1.00 98.00 89 TYR A C 1
ATOM 668 O O . TYR A 1 89 ? 1.316 3.596 1.972 1.00 98.00 89 TYR A O 1
ATOM 676 N N . ILE A 1 90 ? 2.317 3.394 -0.022 1.00 97.31 90 ILE A N 1
ATOM 677 C CA . ILE A 1 90 ? 3.262 4.497 0.219 1.00 97.31 90 ILE A CA 1
ATOM 678 C C . ILE A 1 90 ? 2.498 5.800 0.488 1.00 97.31 90 ILE A C 1
ATOM 680 O O . ILE A 1 90 ? 2.769 6.495 1.468 1.00 97.31 90 ILE A O 1
ATOM 684 N N . ARG A 1 91 ? 1.493 6.117 -0.339 1.00 97.31 91 ARG A N 1
ATOM 685 C CA . ARG A 1 91 ? 0.657 7.318 -0.165 1.00 97.31 91 ARG A CA 1
ATOM 686 C C . ARG A 1 91 ? -0.182 7.274 1.114 1.00 97.31 91 ARG A C 1
ATOM 688 O O . ARG A 1 91 ? -0.484 8.329 1.676 1.00 97.31 91 ARG A O 1
ATOM 695 N N . LEU A 1 92 ? -0.610 6.090 1.553 1.00 97.62 92 LEU A N 1
ATOM 696 C CA . LEU A 1 92 ? -1.294 5.901 2.832 1.00 97.62 92 LEU A CA 1
ATOM 697 C C . LEU A 1 92 ? -0.326 6.181 3.988 1.00 97.62 92 LEU A C 1
ATOM 699 O O . LEU A 1 92 ? -0.620 7.034 4.820 1.00 97.62 92 LEU A O 1
ATOM 703 N N . ILE A 1 93 ? 0.839 5.528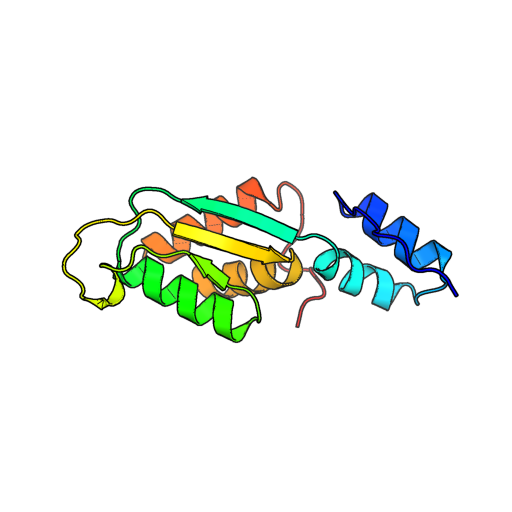 4.004 1.00 97.25 93 ILE A N 1
ATOM 704 C CA . ILE A 1 93 ? 1.864 5.674 5.049 1.00 97.25 93 ILE A CA 1
ATOM 705 C C . ILE A 1 93 ? 2.259 7.143 5.206 1.00 97.25 93 ILE A C 1
ATOM 707 O O . ILE A 1 93 ? 2.197 7.670 6.318 1.00 97.25 93 ILE A O 1
ATOM 711 N N . LYS A 1 94 ? 2.586 7.827 4.098 1.00 95.25 94 LYS A N 1
ATOM 712 C CA . LYS A 1 94 ? 2.936 9.256 4.114 1.00 95.25 94 LYS A CA 1
ATOM 713 C C . LYS A 1 94 ? 1.857 10.093 4.794 1.00 95.25 94 LYS A C 1
ATOM 715 O O . LYS A 1 94 ? 2.183 10.976 5.571 1.00 95.25 94 LYS A O 1
ATOM 720 N N . LYS A 1 95 ? 0.574 9.801 4.560 1.00 95.31 95 LYS A N 1
ATOM 721 C CA . LYS A 1 95 ? -0.530 10.546 5.177 1.00 95.31 95 LYS A CA 1
ATOM 722 C C . LYS A 1 95 ? -0.751 10.187 6.644 1.00 95.31 95 LYS A C 1
ATOM 724 O O . LYS A 1 95 ? -0.972 11.089 7.447 1.00 95.31 95 LYS A O 1
ATOM 729 N N . LEU A 1 96 ? -0.696 8.902 6.994 1.00 95.50 96 LEU A N 1
ATOM 730 C CA . LEU A 1 96 ? -0.929 8.432 8.360 1.00 95.50 96 LEU A CA 1
ATOM 731 C C . LEU A 1 96 ? 0.141 8.929 9.343 1.00 95.50 96 LEU A C 1
ATOM 733 O O . LEU A 1 96 ? -0.196 9.218 10.487 1.00 95.50 96 LEU A O 1
ATOM 737 N N . LYS A 1 97 ? 1.389 9.124 8.892 1.00 92.06 97 LYS A N 1
ATOM 738 C CA . LYS A 1 97 ? 2.460 9.732 9.705 1.00 92.06 97 LYS A CA 1
ATOM 739 C C . LYS A 1 97 ? 2.121 11.135 10.228 1.00 92.06 97 LYS A C 1
ATOM 741 O O . LYS A 1 97 ? 2.593 11.505 11.295 1.00 92.06 97 LYS A O 1
ATOM 746 N N . PHE A 1 98 ? 1.305 11.903 9.503 1.00 90.88 98 PHE A N 1
ATOM 747 C CA . PHE A 1 98 ? 0.898 13.260 9.895 1.00 90.88 98 PHE A CA 1
ATOM 748 C C . PHE A 1 98 ? -0.453 13.311 10.620 1.00 90.88 98 PHE A C 1
ATOM 750 O O . PHE A 1 98 ? -0.936 14.397 10.938 1.00 90.88 98 PHE A O 1
ATOM 757 N N . GLN A 1 99 ? -1.098 12.166 10.861 1.00 88.81 99 GLN A N 1
ATOM 758 C CA . GLN A 1 99 ? -2.340 12.124 11.629 1.00 88.81 99 GLN A CA 1
ATOM 759 C C . GLN A 1 99 ? -2.053 12.353 13.116 1.00 88.81 99 GLN A C 1
ATOM 761 O O . GLN A 1 99 ? -1.036 11.906 13.643 1.00 88.81 99 GLN A O 1
ATOM 766 N N . THR A 1 100 ? -2.976 13.015 13.811 1.00 88.88 100 THR A N 1
ATOM 767 C CA . THR A 1 100 ? -2.874 13.273 15.258 1.00 88.88 100 THR A CA 1
ATOM 768 C C . THR A 1 100 ? -3.217 12.050 16.114 1.00 88.88 100 THR A C 1
ATOM 770 O O . THR A 1 100 ? -2.933 12.039 17.308 1.00 88.88 100 THR A O 1
ATOM 773 N N . TYR A 1 101 ? -3.813 11.015 15.517 1.00 91.06 101 TYR A N 1
ATOM 774 C CA . TYR A 1 101 ? -4.187 9.771 16.188 1.00 91.06 101 TYR A CA 1
ATOM 775 C C . TYR A 1 101 ? -2.980 8.818 16.307 1.00 91.06 101 TYR A C 1
ATOM 777 O O . TYR A 1 101 ? -2.448 8.410 15.271 1.00 91.06 101 TYR A O 1
ATOM 785 N N . PRO A 1 102 ? -2.570 8.403 17.524 1.00 91.44 102 PRO A N 1
ATOM 786 C CA . PRO A 1 102 ? -1.406 7.528 17.719 1.00 91.44 102 PRO A CA 1
ATOM 787 C C . PRO A 1 102 ? -1.502 6.186 16.982 1.00 91.44 102 PRO A C 1
ATOM 789 O O . PRO A 1 102 ? -0.541 5.762 16.344 1.00 91.44 102 PRO A O 1
ATOM 792 N N . ASP A 1 103 ? -2.679 5.553 16.983 1.00 93.00 103 ASP A N 1
ATOM 793 C CA . ASP A 1 103 ? -2.906 4.280 16.288 1.00 93.00 103 ASP A CA 1
ATOM 794 C C . ASP A 1 103 ? -2.650 4.392 14.773 1.00 93.00 103 ASP A C 1
ATOM 796 O O . ASP A 1 103 ? -2.100 3.473 14.167 1.00 93.00 103 ASP A O 1
ATOM 800 N N . CYS A 1 104 ? -2.986 5.532 14.151 1.00 95.81 104 CYS A N 1
ATOM 801 C CA . CYS A 1 104 ? -2.680 5.785 12.740 1.00 95.81 104 CYS A CA 1
ATOM 802 C C . CYS A 1 104 ? -1.168 5.807 12.493 1.00 95.81 104 CYS A C 1
ATOM 804 O O . CYS A 1 104 ? -0.695 5.203 11.528 1.00 95.81 104 CYS A O 1
ATOM 806 N N . GLN A 1 105 ? -0.410 6.479 13.364 1.00 95.94 105 GLN A N 1
ATOM 807 C CA . GLN A 1 105 ? 1.048 6.552 13.259 1.00 95.94 105 GLN A CA 1
ATOM 808 C C . GLN A 1 105 ? 1.677 5.166 13.440 1.00 95.94 105 GLN A C 1
ATOM 810 O O . GLN A 1 105 ? 2.525 4.770 12.640 1.00 95.94 105 GLN A O 1
ATOM 815 N N . GLN A 1 106 ? 1.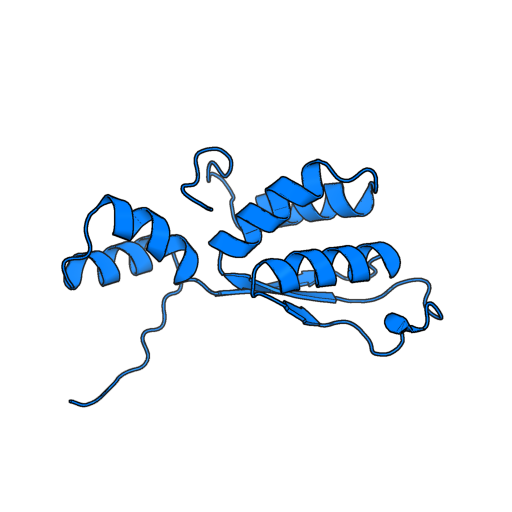205 4.388 14.420 1.00 96.44 106 GLN A N 1
ATOM 816 C CA . GLN A 1 106 ? 1.687 3.025 14.646 1.00 96.44 106 GLN A CA 1
ATOM 817 C C . GLN A 1 106 ? 1.404 2.111 13.447 1.00 96.44 106 GLN A C 1
ATOM 819 O O . GLN A 1 106 ? 2.275 1.354 13.021 1.00 96.44 106 GLN A O 1
ATOM 824 N N . ILE A 1 107 ? 0.210 2.202 12.856 1.00 97.31 107 ILE A N 1
ATOM 825 C CA . ILE A 1 107 ? -0.125 1.448 11.642 1.00 97.31 107 ILE A CA 1
ATOM 826 C C . ILE A 1 107 ? 0.784 1.858 10.478 1.00 97.31 107 ILE A C 1
ATOM 828 O O . ILE A 1 107 ? 1.237 0.98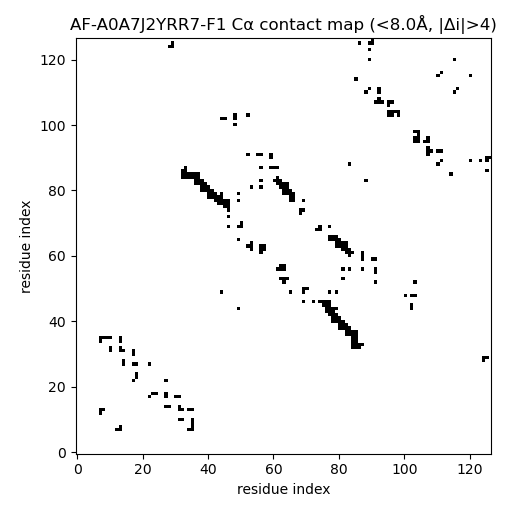9 9.734 1.00 97.31 107 ILE A O 1
ATOM 832 N N . ALA A 1 108 ? 1.103 3.148 10.336 1.00 97.19 108 ALA A N 1
ATOM 833 C CA . ALA A 1 108 ? 2.035 3.624 9.317 1.00 97.19 108 ALA A CA 1
ATOM 834 C C . ALA A 1 108 ? 3.433 3.003 9.476 1.00 97.19 108 ALA A C 1
ATOM 836 O O . ALA A 1 108 ? 4.006 2.544 8.487 1.00 97.19 108 ALA A O 1
ATOM 837 N N . VAL A 1 109 ? 3.951 2.950 10.709 1.00 96.44 109 VAL A N 1
ATOM 838 C CA . VAL A 1 109 ? 5.237 2.312 11.035 1.00 96.44 109 VAL A CA 1
ATOM 839 C C . VAL A 1 109 ? 5.198 0.823 10.692 1.00 96.44 109 VAL A C 1
ATOM 841 O O . VAL A 1 109 ? 6.026 0.362 9.909 1.00 96.44 109 VAL A O 1
ATOM 844 N N . ASN A 1 110 ? 4.184 0.095 11.169 1.00 97.44 110 ASN A N 1
ATOM 845 C CA . ASN A 1 110 ? 4.056 -1.346 10.927 1.00 97.44 110 ASN A CA 1
ATOM 846 C C . ASN A 1 110 ? 3.949 -1.672 9.427 1.00 97.44 110 ASN A C 1
ATOM 848 O O . ASN A 1 110 ? 4.552 -2.632 8.950 1.00 97.44 110 ASN A O 1
ATOM 852 N N . LEU A 1 111 ? 3.197 -0.870 8.661 1.00 97.88 111 LEU A N 1
ATOM 853 C CA . LEU A 1 111 ? 3.100 -1.018 7.206 1.00 97.88 111 LEU A CA 1
ATOM 854 C C . LEU A 1 111 ? 4.442 -0.762 6.516 1.00 97.88 111 LEU A C 1
ATOM 856 O O . LEU A 1 111 ? 4.803 -1.501 5.599 1.00 97.88 111 LEU A O 1
ATOM 860 N N . GLN A 1 112 ? 5.171 0.273 6.940 1.00 97.12 112 GLN A N 1
ATOM 861 C CA . GLN A 1 112 ? 6.481 0.600 6.385 1.00 97.12 112 GLN A CA 1
ATOM 862 C C . GLN A 1 112 ? 7.489 -0.527 6.644 1.00 97.12 112 GLN A C 1
ATOM 864 O O . GLN A 1 112 ? 8.159 -0.969 5.713 1.00 97.12 112 GLN A O 1
ATOM 869 N N . GLU A 1 113 ? 7.562 -1.031 7.875 1.00 96.38 113 GLU A N 1
ATOM 870 C CA . GLU A 1 113 ? 8.460 -2.130 8.243 1.00 96.38 113 GLU A CA 1
ATOM 871 C C . GLU A 1 113 ? 8.124 -3.431 7.506 1.00 96.38 113 GLU A C 1
ATOM 873 O O . GLU A 1 113 ? 9.029 -4.134 7.051 1.00 96.38 113 GLU A O 1
ATOM 878 N N . LEU A 1 114 ? 6.832 -3.740 7.353 1.00 96.88 114 LEU A N 1
ATOM 879 C CA . LEU A 1 114 ? 6.376 -4.975 6.718 1.00 96.88 114 LEU A CA 1
ATOM 880 C C . LEU A 1 114 ? 6.574 -4.972 5.197 1.00 96.88 114 LEU A C 1
ATOM 882 O O . LEU A 1 114 ? 7.016 -5.971 4.632 1.00 96.88 114 LEU A O 1
ATOM 886 N N . LEU A 1 115 ? 6.199 -3.882 4.521 1.00 96.00 115 LEU A N 1
ATOM 887 C CA . LEU A 1 115 ? 6.120 -3.837 3.055 1.00 96.00 115 LEU A CA 1
ATOM 888 C C . LEU A 1 115 ? 7.334 -3.178 2.393 1.00 96.00 115 LEU A C 1
ATOM 890 O O . LEU A 1 115 ? 7.601 -3.442 1.222 1.00 96.00 115 LEU A O 1
ATOM 894 N N . PHE A 1 116 ? 8.051 -2.322 3.120 1.00 95.00 116 PHE A N 1
ATOM 895 C CA . PHE A 1 116 ? 9.071 -1.425 2.570 1.00 95.00 116 PHE A CA 1
ATOM 896 C C . PHE A 1 116 ? 10.388 -1.500 3.349 1.00 95.00 116 PHE A C 1
ATOM 898 O O . PHE A 1 116 ? 11.135 -0.524 3.424 1.00 95.00 116 PHE A O 1
ATOM 905 N N . LYS A 1 117 ? 10.706 -2.669 3.920 1.00 88.81 117 LYS A N 1
ATOM 906 C CA . LYS A 1 117 ? 11.999 -2.906 4.570 1.00 88.81 117 LYS A CA 1
ATOM 907 C C . LYS A 1 117 ? 13.135 -2.602 3.585 1.00 88.81 117 LYS A C 1
ATOM 909 O O . LYS A 1 117 ? 13.219 -3.224 2.530 1.00 88.81 117 LYS A O 1
ATOM 914 N N . ASN A 1 118 ? 14.007 -1.659 3.945 1.00 87.38 118 ASN A N 1
ATOM 915 C CA . ASN A 1 118 ? 15.109 -1.150 3.112 1.00 87.38 118 ASN A CA 1
ATOM 916 C C . ASN A 1 118 ? 14.680 -0.409 1.829 1.00 87.38 118 ASN A C 1
ATOM 918 O O . ASN A 1 118 ? 15.481 -0.281 0.905 1.00 87.38 118 ASN A O 1
ATOM 922 N N . TYR A 1 119 ? 13.442 0.078 1.754 1.00 88.88 119 TYR A N 1
ATOM 923 C CA . TYR A 1 119 ? 12.961 0.891 0.641 1.00 88.88 119 TYR A CA 1
ATOM 924 C C . TYR A 1 119 ? 12.730 2.334 1.101 1.00 88.88 119 TYR A C 1
ATOM 926 O O . TYR A 1 119 ? 12.021 2.578 2.079 1.00 88.88 119 TYR A O 1
ATOM 934 N N . ASP A 1 120 ? 13.318 3.295 0.387 1.00 90.31 120 ASP A N 1
ATOM 935 C CA . ASP A 1 120 ? 13.112 4.716 0.664 1.00 90.31 120 ASP A CA 1
ATOM 936 C C . ASP A 1 120 ? 11.748 5.165 0.126 1.00 90.31 120 ASP A C 1
ATOM 938 O O . ASP A 1 120 ? 11.570 5.488 -1.051 1.00 90.31 120 ASP A O 1
ATOM 942 N N . ILE A 1 121 ? 10.759 5.166 1.017 1.00 91.44 121 ILE A N 1
ATOM 943 C CA . ILE A 1 121 ? 9.406 5.607 0.692 1.00 91.44 121 ILE A CA 1
ATOM 944 C C . ILE A 1 121 ? 9.327 7.111 0.406 1.00 91.44 121 ILE A C 1
ATOM 946 O O . ILE A 1 121 ? 8.402 7.544 -0.287 1.00 91.44 121 ILE A O 1
ATOM 950 N N . GLU A 1 122 ? 10.256 7.921 0.921 1.00 89.44 122 GLU A N 1
ATOM 951 C CA . GLU A 1 122 ? 10.224 9.370 0.734 1.00 89.44 122 GLU A CA 1
ATOM 952 C C . GLU A 1 122 ? 10.690 9.726 -0.678 1.00 89.44 122 GLU A C 1
ATOM 954 O O . GLU A 1 122 ? 10.013 10.508 -1.349 1.00 89.44 122 GLU A O 1
ATOM 959 N N . ALA A 1 123 ? 11.723 9.040 -1.179 1.00 90.06 123 ALA A N 1
ATOM 960 C CA . ALA A 1 123 ? 12.193 9.143 -2.562 1.00 90.06 123 ALA A CA 1
ATOM 961 C C . ALA A 1 123 ? 11.308 8.417 -3.599 1.00 90.06 123 ALA A C 1
ATOM 963 O O . ALA A 1 123 ? 11.551 8.518 -4.805 1.00 90.06 123 ALA A O 1
ATOM 964 N N . ALA A 1 124 ? 10.284 7.676 -3.166 1.00 90.00 124 ALA A N 1
ATOM 965 C CA . ALA A 1 124 ? 9.442 6.896 -4.066 1.00 90.00 124 ALA A CA 1
ATOM 966 C C . ALA A 1 124 ? 8.651 7.785 -5.051 1.00 90.00 124 ALA A C 1
ATOM 968 O O . ALA A 1 124 ? 7.970 8.722 -4.613 1.00 90.00 124 ALA A O 1
ATOM 969 N N . PRO A 1 125 ? 8.645 7.470 -6.364 1.00 87.94 125 PRO A N 1
ATOM 970 C CA . PRO A 1 125 ? 7.988 8.276 -7.392 1.00 87.94 125 PRO A CA 1
ATOM 971 C C . PRO A 1 125 ? 6.475 7.998 -7.433 1.00 87.94 125 PRO A C 1
ATOM 973 O O . PRO A 1 125 ? 5.950 7.410 -8.380 1.00 87.94 125 PRO A O 1
ATOM 976 N N . VAL A 1 126 ? 5.769 8.390 -6.372 1.00 86.56 126 VAL A N 1
ATOM 977 C CA . VAL A 1 126 ? 4.317 8.223 -6.231 1.00 86.56 126 VAL A CA 1
ATOM 978 C C . VAL A 1 126 ? 3.607 9.576 -6.198 1.00 86.56 126 VAL A C 1
ATOM 980 O O . VAL A 1 126 ? 4.071 10.512 -5.551 1.00 86.56 126 VAL A O 1
ATOM 983 N N . TRP A 1 127 ? 2.465 9.653 -6.881 1.00 74.50 127 TRP A N 1
ATOM 984 C CA . TRP A 1 127 ? 1.554 10.801 -6.932 1.00 74.50 127 TRP A CA 1
ATOM 985 C C . TRP A 1 127 ? 0.196 10.432 -6.338 1.00 74.50 127 TRP A C 1
ATOM 987 O O . TRP A 1 127 ? -0.293 9.319 -6.639 1.00 74.50 127 TRP A O 1
#

Secondary structure (DSSP, 8-state):
---------SHHHHHHHHHHTT--HHHHHHHHHHS-EEEEEEEEE-HHHHHHHHHHHHHTT-EEEE-TTGGGT--S-EEEEEEEEHHHHHHHHHHHTT-S-HHHHHHHHHHHHHH-TT--SSS----

Solvent-accessible surface area (backbone atoms only — not comparable to full-atom values): 7258 Å² total; per-residue (Å²): 139,85,89,78,92,81,88,47,86,46,57,69,56,27,34,49,57,37,46,75,76,65,46,54,72,73,54,24,64,41,47,21,33,60,57,30,74,48,76,48,77,48,71,71,36,47,42,67,54,50,51,52,52,31,54,56,27,46,78,59,76,31,41,50,53,68,55,85,52,49,86,70,67,78,56,83,53,37,53,37,36,43,37,36,24,49,43,45,49,50,59,44,31,65,51,26,61,74,47,90,49,66,69,40,32,51,51,23,50,53,50,41,59,72,76,35,68,97,50,66,67,84,79,45,79,69,132

Mean predicted aligned error: 3.73 Å

pLDDT: mean 93.6, std 5.92, range [71.88, 98.62]

Sequence (127 aa):
MKPTVLNITDLAHAQTELTKIGVHPTGTQIMALKAIHRNVKFQAVDPKTANIIKQEMLSRGGDVALAGTVGKFEETKTDIIIMGNLAQYIRLIKKLKFQTYPDCQQIAVNLQELLFKNYDIEAAPVW

Foldseek 3Di:
DDDDDDDDAALVSQLVVCVVVPNDNVRSLQVSQQRHKDKDKDWFAALVLQVVLQVLLVVLVWGKDWPPCSVVNPDRGTMMITIHGRLSLLSQLVVLCPDPDPSSPVVSVVSCCVPPPPHDSVPRPHD